Protein AF-A0A0G1REU1-F1 (afdb_monomer)

Foldseek 3Di:
DPPDPPPVVCVLLVVLLVQLLVQLVVVVVVVDLVVLLVSLQVSLVVQLVSCVVVVHDSLVSSLSSLLSNLVSLVVSHPVSNVSNLVSQCPDPPGPNVSSVCSVVVVPD

Secondary structure (DSSP, 8-state):
-PPP---HHHHHHHHHHHHHHHHHHHHHTTT-HHHHHHHHHHHHHHHHHHHHHTT--HHHHHHHHHHHHHHHHHHH-HHHHHHHHHHHHH-TTS-HHHHHHHHHTT--

Sequence (108 aa):
MRPSPLPVLLKVTVFAAKAVLTILKKEAAAETGTDLGKAAVWVVEEAIESAQTVGVDATDAATAAVSGAIRAAEKIGGQTASIVREALLGAATLPRDVVERVLKGSEE

Organism: NCBI:txid1618357

Mean predicted aligned error: 8.8 Å

Radius of gyration: 14.09 Å; Cα contacts (8 Å, |Δi|>4): 117; chains: 1; bounding box: 37×44×30 Å

Structure (mmCIF, N/CA/C/O backbone):
data_AF-A0A0G1REU1-F1
#
_entry.id   AF-A0A0G1REU1-F1
#
loop_
_atom_site.group_PDB
_atom_site.id
_atom_site.type_symbol
_atom_site.label_atom_id
_atom_site.label_alt_id
_atom_site.label_comp_id
_atom_site.label_asym_id
_atom_site.label_entity_id
_atom_site.label_seq_id
_atom_site.pdbx_PDB_ins_code
_atom_site.Cartn_x
_atom_site.Cartn_y
_atom_site.Cartn_z
_atom_site.occupancy
_atom_site.B_iso_or_equiv
_atom_site.auth_seq_id
_atom_site.auth_comp_id
_atom_site.auth_asym_id
_atom_site.auth_atom_id
_atom_site.pdbx_PDB_model_num
ATOM 1 N N . MET A 1 1 ? 22.159 -32.392 0.437 1.00 47.09 1 MET A N 1
ATOM 2 C CA . MET A 1 1 ? 21.216 -31.255 0.354 1.00 47.09 1 MET A CA 1
ATOM 3 C C . MET A 1 1 ? 22.006 -29.961 0.194 1.00 47.09 1 MET A C 1
ATOM 5 O O . MET A 1 1 ? 22.610 -29.517 1.159 1.00 47.09 1 MET A O 1
ATOM 9 N N . ARG A 1 2 ? 22.056 -29.371 -1.008 1.00 50.12 2 ARG A N 1
ATOM 10 C CA . ARG A 1 2 ? 22.418 -27.950 -1.143 1.00 50.12 2 ARG A CA 1
ATOM 11 C C . ARG A 1 2 ? 21.162 -27.153 -0.774 1.00 50.12 2 ARG A C 1
ATOM 13 O O . ARG A 1 2 ? 20.105 -27.528 -1.28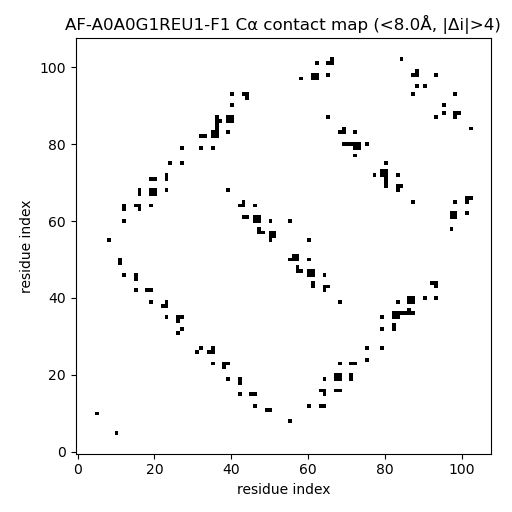2 1.00 50.12 2 ARG A O 1
ATOM 20 N N . PRO A 1 3 ? 21.224 -26.146 0.112 1.00 51.44 3 PRO A N 1
ATOM 21 C CA . PRO A 1 3 ? 20.064 -25.308 0.378 1.00 51.44 3 PRO A CA 1
ATOM 22 C C . PRO A 1 3 ? 19.620 -24.701 -0.953 1.00 51.44 3 PRO A C 1
ATOM 24 O O . PRO A 1 3 ? 20.402 -24.039 -1.634 1.00 51.44 3 PRO A O 1
ATOM 27 N N . SER A 1 4 ? 18.394 -25.013 -1.365 1.00 47.75 4 SER A N 1
ATOM 28 C CA . SER A 1 4 ? 17.766 -24.425 -2.542 1.00 47.75 4 SER A CA 1
ATOM 29 C C . SER A 1 4 ? 17.803 -22.903 -2.388 1.00 47.75 4 SER A C 1
ATOM 31 O O . SER A 1 4 ? 17.368 -22.406 -1.342 1.00 47.75 4 SER A O 1
ATOM 33 N N . PRO A 1 5 ? 18.341 -22.151 -3.366 1.00 52.69 5 PRO A N 1
ATOM 34 C CA . PRO A 1 5 ? 18.299 -20.704 -3.311 1.00 52.69 5 PRO A CA 1
ATOM 35 C C . PRO A 1 5 ? 16.824 -20.320 -3.352 1.00 52.69 5 PRO A C 1
ATOM 37 O O . PRO A 1 5 ? 16.161 -20.488 -4.372 1.00 52.69 5 PRO A O 1
ATOM 40 N N . LEU A 1 6 ? 16.285 -19.867 -2.218 1.00 52.75 6 LEU A N 1
ATOM 41 C CA . LEU A 1 6 ? 15.009 -19.161 -2.221 1.00 52.75 6 LEU A CA 1
ATOM 42 C C . LEU A 1 6 ? 15.102 -18.103 -3.328 1.00 52.75 6 LEU A C 1
ATOM 44 O O . LEU A 1 6 ? 16.110 -17.384 -3.356 1.00 52.75 6 LEU A O 1
ATOM 48 N N . PRO A 1 7 ? 14.126 -18.038 -4.251 1.00 59.50 7 PRO A N 1
ATOM 49 C CA . PRO A 1 7 ? 14.206 -17.137 -5.386 1.00 59.50 7 PRO A CA 1
ATOM 50 C C . PRO A 1 7 ? 14.421 -15.726 -4.845 1.00 59.50 7 PRO A C 1
ATOM 52 O O . PRO A 1 7 ? 13.746 -15.309 -3.905 1.00 59.50 7 PRO A O 1
ATOM 55 N N . VAL A 1 8 ? 15.405 -15.014 -5.391 1.00 55.12 8 VAL A N 1
ATOM 56 C CA . VAL A 1 8 ? 15.781 -13.655 -4.964 1.00 55.12 8 VAL A CA 1
ATOM 57 C C . VAL A 1 8 ? 14.550 -12.736 -4.913 1.00 55.12 8 VAL A C 1
ATOM 59 O O . VAL A 1 8 ? 14.425 -11.942 -3.982 1.00 55.12 8 VAL A O 1
ATOM 62 N N . LEU A 1 9 ? 13.576 -12.966 -5.806 1.00 49.66 9 LEU A N 1
ATOM 63 C CA . LEU A 1 9 ? 12.237 -12.366 -5.795 1.00 49.66 9 LEU A CA 1
ATOM 64 C C . LEU A 1 9 ? 11.543 -12.418 -4.427 1.00 49.66 9 LEU A C 1
ATOM 66 O O . LEU A 1 9 ? 10.991 -11.411 -3.991 1.00 49.66 9 LEU A O 1
ATOM 70 N N . LEU A 1 10 ? 11.585 -13.565 -3.739 1.00 48.34 10 LEU A N 1
ATOM 71 C CA . LEU A 1 10 ? 10.904 -13.770 -2.461 1.00 48.34 10 LEU A CA 1
ATOM 72 C C . LEU A 1 10 ? 11.593 -13.005 -1.328 1.00 48.34 10 LEU A C 1
ATOM 74 O O . LEU A 1 10 ? 10.926 -12.555 -0.409 1.00 48.34 10 LEU A O 1
ATOM 78 N N . LYS A 1 11 ? 12.916 -12.812 -1.378 1.00 54.38 11 LYS A N 1
ATOM 79 C CA . LYS A 1 11 ? 13.618 -12.006 -0.365 1.00 54.38 11 LYS A CA 1
ATOM 80 C C . LYS A 1 11 ? 13.322 -10.519 -0.526 1.00 54.38 11 LYS A C 1
ATOM 82 O O . LYS A 1 11 ? 13.118 -9.855 0.481 1.00 54.38 11 LYS A O 1
ATOM 87 N N . VAL A 1 12 ? 13.261 -10.018 -1.759 1.00 54.12 12 VAL A N 1
ATOM 88 C CA . VAL A 1 12 ? 13.026 -8.592 -2.047 1.00 54.12 12 VAL A CA 1
ATOM 89 C C . VAL A 1 12 ? 11.596 -8.185 -1.687 1.00 54.12 12 VAL A C 1
ATOM 91 O O . VAL A 1 12 ? 11.399 -7.259 -0.904 1.00 54.12 12 VAL A O 1
ATOM 94 N N . THR A 1 13 ? 10.596 -8.938 -2.151 1.00 54.66 13 THR A N 1
ATOM 95 C CA . THR A 1 13 ? 9.183 -8.651 -1.834 1.00 54.66 13 THR A CA 1
ATOM 96 C C . THR A 1 13 ? 8.857 -8.852 -0.354 1.00 54.66 13 THR A C 1
ATOM 98 O O . THR A 1 13 ? 8.159 -8.026 0.233 1.00 54.66 13 THR A O 1
ATOM 101 N N . VAL A 1 14 ? 9.397 -9.891 0.297 1.00 54.38 14 VAL A N 1
ATOM 102 C CA . VAL A 1 14 ? 9.182 -10.111 1.740 1.00 54.38 14 VAL A CA 1
ATOM 103 C C . VAL A 1 14 ? 9.911 -9.065 2.586 1.00 54.38 14 VAL A C 1
ATOM 105 O O . VAL A 1 14 ? 9.392 -8.680 3.632 1.00 54.38 14 VAL A O 1
ATOM 108 N N . PHE A 1 15 ? 11.081 -8.575 2.163 1.00 62.66 15 PHE A N 1
ATOM 109 C CA . PHE A 1 15 ? 11.796 -7.516 2.879 1.00 62.66 15 PHE A CA 1
ATOM 110 C C . PHE A 1 15 ? 11.056 -6.178 2.789 1.00 62.66 15 PHE A C 1
ATOM 112 O O . PHE A 1 15 ? 10.811 -5.570 3.830 1.00 62.66 15 PHE A O 1
ATOM 119 N N . ALA A 1 16 ? 10.605 -5.784 1.593 1.00 58.47 16 ALA A N 1
ATOM 120 C CA . ALA A 1 16 ? 9.796 -4.581 1.400 1.00 58.47 16 AL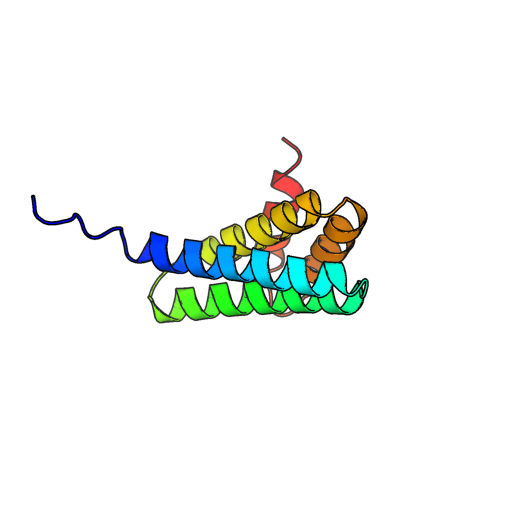A A CA 1
ATOM 121 C C . ALA A 1 16 ? 8.486 -4.656 2.202 1.00 58.47 16 ALA A C 1
ATOM 123 O O . ALA A 1 16 ? 8.233 -3.806 3.052 1.00 58.47 16 ALA A O 1
ATOM 124 N N . ALA A 1 17 ? 7.710 -5.736 2.061 1.00 53.78 17 ALA A N 1
ATOM 125 C CA . ALA A 1 17 ? 6.461 -5.919 2.807 1.00 53.78 17 ALA A CA 1
ATOM 126 C C . ALA A 1 17 ? 6.661 -5.961 4.339 1.00 53.78 17 ALA A C 1
ATOM 128 O O . ALA A 1 17 ? 5.811 -5.501 5.105 1.00 53.78 17 ALA A O 1
ATOM 129 N N . LYS A 1 18 ? 7.789 -6.493 4.825 1.00 61.25 18 LYS A N 1
ATOM 130 C CA . LYS A 1 18 ? 8.115 -6.502 6.260 1.00 61.25 18 LYS A CA 1
ATOM 131 C C . LYS A 1 18 ? 8.565 -5.126 6.763 1.00 61.25 18 LYS A C 1
ATOM 133 O O . LYS A 1 18 ? 8.261 -4.779 7.909 1.00 61.25 18 LYS A O 1
ATOM 138 N N . ALA A 1 19 ? 9.235 -4.339 5.922 1.00 61.84 19 ALA A N 1
ATOM 139 C CA . ALA A 1 19 ? 9.543 -2.941 6.202 1.00 61.84 19 ALA A CA 1
ATOM 140 C C . ALA A 1 19 ? 8.252 -2.111 6.319 1.00 61.84 19 ALA A C 1
ATOM 142 O O . ALA A 1 19 ? 8.089 -1.430 7.334 1.00 61.84 19 ALA A O 1
ATOM 143 N N . VAL A 1 20 ? 7.287 -2.290 5.396 1.00 60.03 20 VAL A N 1
ATOM 144 C CA . VAL A 1 20 ? 5.934 -1.683 5.462 1.00 60.03 20 VAL A CA 1
ATOM 145 C C . VAL A 1 20 ? 5.315 -1.897 6.845 1.00 60.03 20 VAL A C 1
ATOM 147 O O . VAL A 1 20 ? 4.929 -0.951 7.527 1.00 60.03 20 VAL A O 1
ATOM 150 N N . LEU A 1 21 ? 5.262 -3.154 7.301 1.00 59.91 21 LEU A N 1
ATOM 151 C CA . LEU A 1 21 ? 4.624 -3.512 8.569 1.00 59.91 21 LEU A CA 1
ATOM 152 C C . LEU A 1 21 ? 5.317 -2.873 9.783 1.00 59.91 21 LEU A C 1
ATOM 154 O O . LEU A 1 21 ? 4.666 -2.596 10.788 1.00 59.91 21 LEU A O 1
ATOM 158 N N . THR A 1 22 ? 6.633 -2.677 9.722 1.00 64.69 22 THR A N 1
ATOM 159 C CA . THR A 1 22 ? 7.411 -2.139 10.847 1.00 64.69 22 THR A CA 1
ATOM 160 C C . THR A 1 22 ? 7.246 -0.626 10.957 1.00 64.69 22 THR A C 1
ATOM 162 O O . THR A 1 22 ? 7.067 -0.111 12.061 1.00 64.69 22 THR A O 1
ATOM 165 N N . ILE A 1 23 ? 7.248 0.070 9.819 1.00 64.25 23 ILE A N 1
ATOM 166 C CA . ILE A 1 23 ? 7.078 1.524 9.756 1.00 64.25 23 ILE A CA 1
ATOM 167 C C . ILE A 1 23 ? 5.646 1.897 10.150 1.00 64.25 23 ILE A C 1
ATOM 169 O O . ILE A 1 23 ? 5.463 2.705 11.059 1.00 64.25 23 ILE A O 1
ATOM 173 N N . LEU A 1 24 ? 4.638 1.217 9.587 1.00 62.94 24 LEU A N 1
ATOM 174 C CA . LEU A 1 24 ? 3.236 1.472 9.932 1.00 62.94 24 LEU A CA 1
ATOM 175 C C . LEU A 1 24 ? 2.948 1.237 11.417 1.00 62.94 24 LEU A C 1
ATOM 177 O O . LEU A 1 24 ? 2.220 2.011 12.021 1.00 62.94 24 LEU A O 1
ATOM 181 N N . LYS A 1 25 ? 3.541 0.213 12.044 1.00 60.03 25 LYS A N 1
ATOM 182 C CA . LYS A 1 25 ? 3.383 -0.010 13.492 1.00 60.03 25 LYS A CA 1
ATOM 183 C C . LYS A 1 25 ? 3.977 1.115 14.333 1.00 60.03 25 LYS A C 1
ATOM 185 O O . LYS A 1 25 ? 3.421 1.442 15.377 1.00 60.03 25 LYS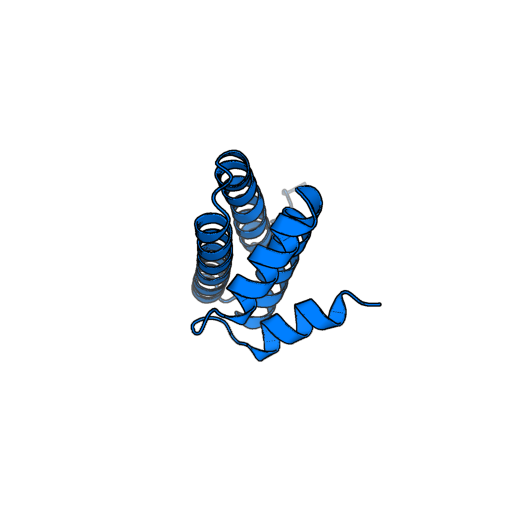 A O 1
ATOM 190 N N . LYS A 1 26 ? 5.113 1.669 13.907 1.00 60.50 26 LYS A N 1
ATOM 191 C CA . LYS A 1 26 ? 5.803 2.730 14.642 1.00 60.50 26 LYS A CA 1
ATOM 192 C C . LYS A 1 26 ? 5.044 4.052 14.544 1.00 60.50 26 LYS A C 1
ATOM 194 O O . LYS A 1 26 ? 4.896 4.725 15.555 1.00 60.50 26 LYS A O 1
ATOM 199 N N . GLU A 1 27 ? 4.542 4.390 13.360 1.00 64.44 27 GLU A N 1
ATOM 200 C CA . GLU A 1 27 ? 3.798 5.638 13.153 1.00 64.44 27 GLU A CA 1
ATOM 201 C C . GLU A 1 27 ? 2.340 5.549 13.601 1.00 64.44 27 GLU A C 1
ATOM 203 O O . GLU A 1 27 ? 1.808 6.516 14.133 1.00 64.44 27 GLU A O 1
ATOM 208 N N . ALA A 1 28 ? 1.709 4.373 13.526 1.00 58.88 28 ALA A N 1
ATOM 209 C CA . ALA A 1 28 ? 0.399 4.174 14.141 1.00 58.88 28 ALA A CA 1
ATOM 210 C C . ALA A 1 28 ? 0.437 4.332 15.661 1.00 58.88 28 ALA A C 1
ATOM 212 O O . ALA A 1 28 ? -0.516 4.842 16.240 1.00 58.88 28 ALA A O 1
ATOM 213 N N . ALA A 1 29 ? 1.543 3.951 16.306 1.00 58.41 29 ALA A N 1
ATOM 214 C CA . ALA A 1 29 ? 1.744 4.208 17.728 1.00 58.41 29 ALA A CA 1
ATOM 215 C C . ALA A 1 29 ? 1.945 5.703 18.053 1.00 58.41 29 ALA A C 1
ATOM 217 O O . ALA A 1 29 ? 1.807 6.081 19.212 1.00 58.41 29 ALA A O 1
ATOM 218 N N . ALA A 1 30 ? 2.271 6.539 17.059 1.00 57.00 30 ALA A N 1
ATOM 219 C CA . ALA A 1 30 ? 2.427 7.987 17.210 1.00 57.00 30 ALA A CA 1
ATOM 220 C C . ALA A 1 30 ? 1.133 8.779 16.916 1.00 57.00 30 ALA A C 1
ATOM 222 O O . ALA A 1 30 ? 1.136 9.999 17.044 1.00 57.00 30 ALA A O 1
ATOM 223 N N . GLU A 1 31 ? 0.038 8.103 16.535 1.00 58.16 31 GLU A N 1
ATOM 224 C CA . GLU A 1 31 ? -1.298 8.674 16.269 1.00 58.16 31 GLU A CA 1
ATOM 225 C C . GLU A 1 31 ? -1.353 9.812 15.222 1.00 58.16 31 GLU A C 1
ATOM 227 O O . GLU A 1 31 ? -2.364 10.506 15.097 1.00 58.16 31 GLU A O 1
ATOM 232 N N . THR A 1 32 ? -0.318 9.992 14.397 1.00 63.56 32 THR A N 1
ATOM 233 C CA . THR A 1 32 ? -0.312 10.999 13.327 1.00 63.56 32 THR A CA 1
ATOM 234 C C . THR A 1 32 ? -0.754 10.394 11.990 1.00 63.56 32 THR A C 1
ATOM 236 O O . THR A 1 32 ? 0.026 9.830 11.226 1.00 63.56 32 THR A O 1
ATOM 239 N N . GLY A 1 33 ? -2.044 10.533 11.661 1.00 60.22 33 GLY A N 1
ATOM 240 C CA . GLY A 1 33 ? -2.619 10.024 10.404 1.00 60.22 33 GLY A CA 1
ATOM 241 C C . GLY A 1 33 ? -1.930 10.541 9.129 1.00 60.22 33 GLY A C 1
ATOM 242 O O . GLY A 1 33 ? -1.742 9.796 8.171 1.00 60.22 33 GLY A O 1
ATOM 243 N N . THR A 1 34 ? -1.485 11.798 9.117 1.00 62.91 34 THR A N 1
ATOM 244 C CA . THR A 1 34 ? -0.777 12.381 7.963 1.00 62.91 34 THR A CA 1
ATOM 245 C C . THR A 1 34 ? 0.585 11.730 7.712 1.00 62.91 34 THR A C 1
ATOM 247 O O . THR A 1 34 ? 0.994 11.609 6.556 1.00 62.91 34 THR A O 1
ATOM 250 N N . ASP A 1 35 ? 1.281 11.304 8.766 1.00 76.19 35 ASP A N 1
ATOM 251 C CA . ASP A 1 35 ? 2.598 10.675 8.634 1.00 76.19 35 ASP A CA 1
ATOM 252 C C . ASP A 1 35 ? 2.438 9.233 8.148 1.00 76.19 35 ASP A C 1
ATOM 254 O O . ASP A 1 35 ? 3.048 8.857 7.149 1.00 76.19 35 ASP A O 1
ATOM 258 N N . LEU A 1 36 ? 1.462 8.504 8.707 1.00 76.62 36 LEU A N 1
ATOM 259 C CA . LEU A 1 36 ? 1.086 7.153 8.275 1.00 76.62 36 LEU A CA 1
ATOM 260 C C . LEU A 1 36 ? 0.836 7.043 6.766 1.00 76.62 36 LEU A C 1
ATOM 262 O O . LEU A 1 36 ? 1.297 6.098 6.122 1.00 76.62 36 LEU A O 1
ATOM 266 N N . GLY A 1 37 ? 0.099 8.002 6.200 1.00 82.25 37 GLY A N 1
ATOM 267 C CA . GLY A 1 37 ? -0.170 8.050 4.766 1.00 82.25 37 GLY A CA 1
ATOM 268 C C . GLY A 1 37 ? 1.102 8.241 3.936 1.00 82.25 37 GLY A C 1
ATOM 269 O O . GLY A 1 37 ? 1.334 7.501 2.980 1.00 82.25 37 GLY A O 1
ATOM 270 N N . LYS A 1 38 ? 1.962 9.190 4.324 1.00 83.31 38 LYS A N 1
ATOM 271 C CA . LYS A 1 38 ? 3.241 9.452 3.641 1.00 83.31 38 LYS A CA 1
ATOM 272 C C . LYS A 1 38 ? 4.196 8.269 3.749 1.00 83.31 38 LYS A C 1
ATOM 274 O O . LYS A 1 38 ? 4.819 7.904 2.757 1.00 83.31 38 LYS A O 1
ATOM 279 N N . ALA A 1 39 ? 4.277 7.650 4.922 1.00 80.69 39 ALA A N 1
ATOM 280 C CA . ALA A 1 39 ? 5.078 6.460 5.146 1.00 80.69 39 ALA A CA 1
ATOM 281 C C . ALA A 1 39 ? 4.612 5.300 4.259 1.00 80.69 39 ALA A C 1
ATOM 283 O O . ALA A 1 39 ? 5.440 4.615 3.666 1.00 80.69 39 ALA A O 1
ATOM 284 N N . ALA A 1 40 ? 3.300 5.099 4.112 1.00 83.25 40 ALA A N 1
ATOM 285 C CA . ALA A 1 40 ? 2.775 4.080 3.209 1.00 83.25 40 ALA A CA 1
ATOM 286 C C . ALA A 1 40 ? 3.185 4.335 1.751 1.00 83.25 40 ALA A C 1
ATOM 288 O O . ALA A 1 40 ? 3.646 3.408 1.087 1.00 83.25 40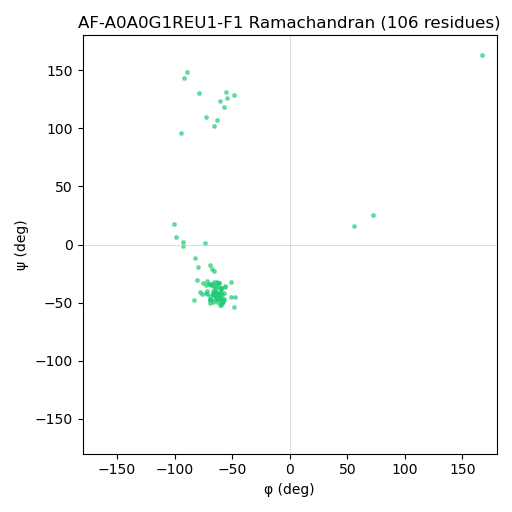 ALA A O 1
ATOM 289 N N . VAL A 1 41 ? 3.057 5.577 1.271 1.00 88.12 41 VAL A N 1
ATOM 290 C CA . VAL A 1 41 ? 3.462 5.963 -0.092 1.00 88.12 41 VAL A CA 1
ATOM 291 C C . VAL A 1 41 ? 4.953 5.724 -0.305 1.00 88.12 41 VAL A C 1
ATOM 293 O O . VAL A 1 41 ? 5.318 5.005 -1.232 1.00 88.12 41 VAL A O 1
AT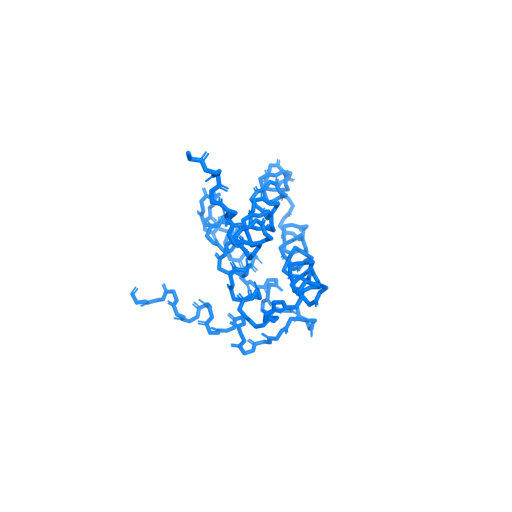OM 296 N N . TRP A 1 42 ? 5.790 6.239 0.597 1.00 84.88 42 TRP A N 1
ATOM 297 C CA . TRP A 1 42 ? 7.244 6.108 0.511 1.00 84.88 42 TRP A CA 1
ATOM 298 C C . TRP A 1 42 ? 7.685 4.644 0.441 1.00 84.88 42 TRP A C 1
ATOM 300 O O . TRP A 1 42 ? 8.526 4.272 -0.368 1.00 84.88 42 TRP A O 1
ATOM 310 N N . VAL A 1 43 ? 7.069 3.765 1.234 1.00 79.38 43 VAL A N 1
ATOM 311 C CA . VAL A 1 43 ? 7.433 2.345 1.192 1.00 79.38 43 VAL A CA 1
ATOM 312 C C . VAL A 1 43 ? 7.023 1.675 -0.124 1.00 79.38 43 VAL A C 1
ATOM 314 O O . VAL A 1 43 ? 7.729 0.784 -0.598 1.00 79.38 43 VAL A O 1
ATOM 317 N N . VAL A 1 44 ? 5.895 2.066 -0.723 1.00 85.44 44 VAL A N 1
ATOM 318 C CA . VAL A 1 44 ? 5.503 1.544 -2.041 1.00 85.44 44 VAL A CA 1
ATOM 319 C C . VAL A 1 44 ? 6.485 2.010 -3.116 1.00 85.44 44 VAL A C 1
ATOM 321 O O . VAL A 1 44 ? 6.889 1.196 -3.944 1.00 85.44 44 VAL A O 1
ATOM 324 N N . GLU A 1 45 ? 6.912 3.272 -3.079 1.00 86.62 45 GLU A N 1
ATOM 325 C CA . GLU A 1 45 ? 7.938 3.811 -3.983 1.00 86.62 45 GLU A CA 1
ATOM 326 C C . GLU A 1 45 ? 9.254 3.034 -3.861 1.00 86.62 45 GLU A C 1
ATOM 328 O O . GLU A 1 45 ? 9.756 2.512 -4.856 1.00 86.62 45 GLU A O 1
ATOM 333 N N . GLU A 1 46 ? 9.753 2.849 -2.639 1.00 82.94 46 GLU A N 1
ATOM 334 C CA . GLU A 1 46 ? 10.981 2.091 -2.366 1.00 82.94 46 GLU A CA 1
ATOM 335 C C . GLU A 1 46 ? 10.888 0.634 -2.836 1.00 82.94 46 GLU A C 1
ATOM 337 O O . GLU A 1 46 ? 11.859 0.059 -3.337 1.00 82.94 46 GLU A O 1
ATOM 342 N N . ALA A 1 47 ? 9.715 0.009 -2.693 1.00 80.31 47 ALA A N 1
ATOM 343 C CA . ALA A 1 47 ? 9.486 -1.348 -3.177 1.00 80.31 47 ALA A CA 1
ATOM 344 C C . ALA A 1 47 ? 9.570 -1.425 -4.709 1.00 80.31 47 ALA A C 1
ATOM 346 O O . ALA A 1 47 ? 10.144 -2.380 -5.240 1.00 80.31 47 ALA A O 1
ATOM 347 N N . ILE A 1 48 ? 9.025 -0.426 -5.408 1.00 83.88 48 ILE A N 1
ATOM 348 C CA . ILE A 1 48 ? 9.083 -0.311 -6.868 1.00 83.88 48 ILE A CA 1
ATOM 349 C C . ILE A 1 48 ? 10.524 -0.074 -7.326 1.00 83.88 48 ILE A C 1
ATOM 351 O O . ILE A 1 48 ? 11.012 -0.800 -8.193 1.00 83.88 48 ILE A O 1
ATOM 355 N N . GLU A 1 49 ? 11.229 0.881 -6.724 1.00 83.31 49 GLU A N 1
ATOM 356 C CA . GLU A 1 49 ? 12.617 1.207 -7.074 1.00 83.31 49 GLU A CA 1
ATOM 357 C C . GLU A 1 49 ? 13.560 0.022 -6.814 1.00 83.31 49 GLU A C 1
ATOM 359 O O . GLU A 1 49 ? 14.388 -0.349 -7.657 1.00 83.31 49 GLU A O 1
ATOM 364 N N . SER A 1 50 ? 13.386 -0.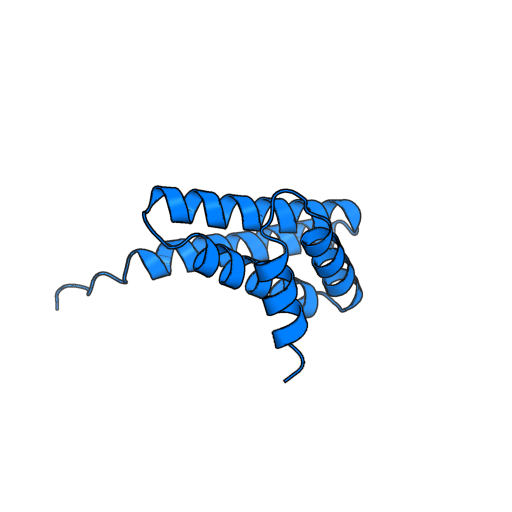653 -5.674 1.00 77.31 50 SER A N 1
ATOM 365 C CA . SER A 1 50 ? 14.126 -1.875 -5.357 1.00 77.31 50 SER A CA 1
ATOM 366 C C . SER A 1 50 ? 13.856 -2.971 -6.384 1.00 77.31 50 SER A C 1
ATOM 368 O O . SER A 1 50 ? 14.797 -3.629 -6.829 1.00 77.31 50 SER A O 1
ATOM 370 N N . ALA A 1 51 ? 12.594 -3.163 -6.786 1.00 77.88 51 ALA A N 1
ATOM 371 C CA . ALA A 1 51 ? 12.219 -4.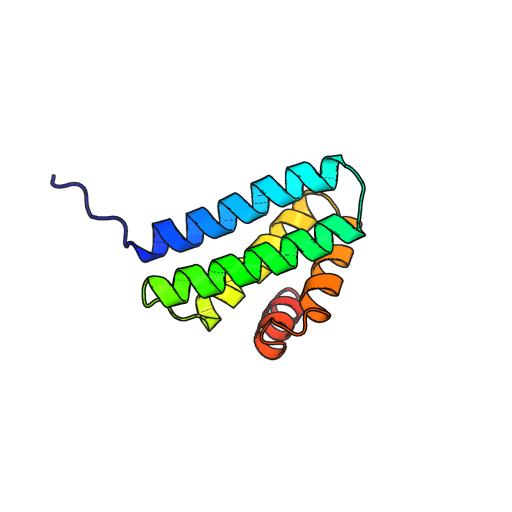140 -7.805 1.00 77.88 51 ALA A CA 1
ATOM 372 C C . ALA A 1 51 ? 12.877 -3.833 -9.155 1.00 77.88 51 ALA A C 1
ATOM 374 O O . ALA A 1 51 ? 13.485 -4.727 -9.745 1.00 77.88 51 ALA A O 1
ATOM 375 N N . GLN A 1 52 ? 12.854 -2.573 -9.590 1.00 79.75 52 GLN A N 1
ATOM 376 C CA . GLN A 1 52 ? 13.529 -2.131 -10.813 1.00 79.75 52 GLN A CA 1
ATOM 377 C C . GLN A 1 52 ? 15.035 -2.411 -10.763 1.00 79.75 52 GLN A C 1
ATOM 379 O O . GLN A 1 52 ? 15.597 -2.938 -11.724 1.00 79.75 52 GLN A O 1
ATOM 384 N N . THR A 1 53 ? 15.676 -2.142 -9.624 1.00 76.19 53 THR A N 1
ATOM 385 C CA . THR A 1 53 ? 17.117 -2.372 -9.425 1.00 76.19 53 THR A CA 1
ATOM 386 C C . THR A 1 53 ? 17.500 -3.847 -9.563 1.00 76.19 53 THR A C 1
ATOM 388 O O . THR A 1 53 ? 18.588 -4.168 -10.043 1.00 76.19 53 THR A O 1
ATOM 391 N N . VAL A 1 54 ? 16.614 -4.765 -9.168 1.00 74.12 54 VAL A N 1
ATOM 392 C CA . VAL A 1 54 ? 16.860 -6.215 -9.247 1.00 74.12 54 VAL A CA 1
ATOM 393 C C . VAL A 1 54 ? 16.230 -6.886 -10.476 1.00 74.12 54 VAL A C 1
ATOM 395 O O . VAL A 1 54 ? 16.271 -8.113 -10.580 1.00 74.12 54 VAL A O 1
ATOM 398 N N . GLY A 1 55 ? 15.657 -6.109 -11.402 1.00 76.06 55 GLY A N 1
ATOM 399 C CA . GLY A 1 55 ? 15.032 -6.610 -12.632 1.00 76.06 55 GLY A CA 1
ATOM 400 C C . GLY A 1 55 ? 13.695 -7.330 -12.423 1.00 76.06 55 GLY A C 1
ATOM 401 O O . GLY A 1 55 ? 13.332 -8.193 -13.221 1.00 76.06 55 GLY A O 1
ATOM 402 N N . VAL A 1 56 ? 12.983 -7.017 -11.341 1.00 77.75 56 VAL A N 1
ATOM 403 C CA . VAL A 1 56 ? 11.614 -7.478 -11.073 1.00 77.75 56 VAL A CA 1
ATOM 404 C C . VAL A 1 56 ? 10.621 -6.483 -11.669 1.00 77.75 56 VAL A C 1
ATOM 406 O O . VAL A 1 56 ? 10.890 -5.284 -11.732 1.00 77.75 56 VAL A O 1
ATOM 409 N N . ASP A 1 57 ? 9.465 -6.986 -12.101 1.00 83.50 57 ASP A N 1
ATOM 410 C CA . ASP A 1 57 ? 8.397 -6.151 -12.633 1.00 83.50 57 ASP A CA 1
ATOM 411 C C . ASP A 1 57 ? 7.902 -5.136 -11.583 1.00 83.50 57 ASP A C 1
ATOM 413 O O . ASP A 1 57 ? 7.512 -5.480 -10.462 1.00 83.50 57 ASP A O 1
ATOM 417 N N . ALA A 1 58 ? 7.953 -3.858 -11.959 1.00 81.38 58 ALA A N 1
ATOM 418 C CA . ALA A 1 58 ? 7.580 -2.739 -11.103 1.00 81.38 58 ALA A CA 1
ATOM 419 C C . ALA A 1 58 ? 6.081 -2.741 -10.759 1.00 81.38 58 ALA A C 1
ATOM 421 O O . ALA A 1 58 ? 5.700 -2.322 -9.665 1.00 81.38 58 ALA A O 1
ATOM 422 N N . THR A 1 59 ? 5.228 -3.222 -11.665 1.00 84.44 59 THR A N 1
ATOM 423 C CA . THR A 1 59 ? 3.778 -3.298 -11.470 1.00 84.44 59 THR A CA 1
ATOM 424 C C . THR A 1 59 ? 3.414 -4.395 -10.475 1.00 84.44 59 THR A C 1
ATOM 426 O O . THR A 1 59 ? 2.593 -4.157 -9.581 1.00 84.44 59 THR A O 1
ATOM 429 N N . ASP A 1 60 ? 4.055 -5.559 -10.554 1.00 81.31 60 ASP A N 1
ATOM 430 C CA . ASP A 1 60 ? 3.883 -6.634 -9.569 1.00 81.31 60 ASP A CA 1
ATOM 431 C C . ASP A 1 60 ? 4.360 -6.196 -8.176 1.00 81.31 60 ASP A C 1
ATOM 433 O O . ASP A 1 60 ? 3.673 -6.423 -7.172 1.00 81.31 60 ASP A O 1
ATOM 437 N N . ALA A 1 61 ? 5.503 -5.506 -8.106 1.00 81.12 61 ALA A N 1
ATOM 438 C CA . ALA A 1 61 ? 6.030 -4.960 -6.859 1.00 81.12 61 ALA A CA 1
ATOM 439 C C . ALA A 1 61 ? 5.095 -3.907 -6.246 1.00 81.12 61 ALA A C 1
ATOM 441 O O . ALA A 1 61 ? 4.772 -3.996 -5.058 1.00 81.12 61 ALA A O 1
ATOM 442 N N . ALA A 1 62 ? 4.600 -2.965 -7.056 1.00 84.50 62 ALA A N 1
ATOM 443 C CA . ALA A 1 62 ? 3.618 -1.966 -6.639 1.00 84.50 62 ALA A CA 1
ATOM 444 C C . ALA A 1 62 ? 2.345 -2.630 -6.094 1.00 84.50 62 ALA A C 1
ATOM 446 O O . ALA A 1 62 ? 1.883 -2.296 -5.005 1.00 84.50 62 ALA A O 1
ATOM 447 N N . THR A 1 63 ? 1.813 -3.620 -6.815 1.00 85.44 63 THR A N 1
ATOM 448 C CA . THR A 1 63 ? 0.607 -4.369 -6.429 1.00 85.44 63 THR A CA 1
ATOM 449 C C . THR A 1 63 ? 0.785 -5.037 -5.065 1.00 85.44 63 THR A C 1
ATOM 451 O O . THR A 1 63 ? -0.051 -4.880 -4.168 1.00 85.44 63 THR A O 1
ATOM 454 N N . ALA A 1 64 ? 1.898 -5.752 -4.879 1.00 82.44 64 ALA A N 1
ATOM 455 C CA . ALA A 1 64 ? 2.204 -6.441 -3.631 1.00 82.44 64 ALA A CA 1
ATOM 456 C C . ALA A 1 64 ? 2.422 -5.464 -2.465 1.00 82.44 64 ALA A C 1
ATOM 458 O O . ALA A 1 64 ? 1.928 -5.706 -1.360 1.00 82.44 64 ALA A O 1
ATOM 459 N N . ALA A 1 65 ? 3.126 -4.355 -2.703 1.00 83.25 65 ALA A N 1
ATOM 460 C CA . ALA A 1 65 ? 3.412 -3.348 -1.687 1.00 83.25 65 ALA A CA 1
ATOM 461 C C . ALA A 1 65 ? 2.141 -2.616 -1.233 1.00 83.25 65 ALA A C 1
ATOM 463 O O . ALA A 1 65 ? 1.881 -2.547 -0.031 1.00 83.25 65 ALA A O 1
ATOM 464 N N . VAL A 1 66 ? 1.308 -2.154 -2.173 1.00 87.56 66 VAL A N 1
ATOM 465 C CA . VAL A 1 66 ? 0.016 -1.502 -1.890 1.00 87.56 66 VAL A CA 1
ATOM 466 C C . VAL A 1 66 ? -0.892 -2.441 -1.096 1.00 87.56 66 VAL A C 1
ATOM 468 O O . VAL A 1 66 ? -1.403 -2.064 -0.041 1.00 87.56 66 VAL A O 1
ATOM 471 N N . SER A 1 67 ? -1.042 -3.694 -1.541 1.00 86.00 67 SER A N 1
ATOM 472 C CA . SER A 1 67 ? -1.866 -4.686 -0.837 1.00 86.00 67 SER A CA 1
ATOM 473 C C . SER A 1 67 ? -1.337 -4.973 0.573 1.00 86.00 67 SER A C 1
ATOM 475 O O . SER A 1 67 ? -2.103 -5.025 1.539 1.00 86.00 67 SER A O 1
ATOM 477 N N . GLY A 1 68 ? -0.015 -5.104 0.716 1.00 81.81 68 GLY A N 1
ATOM 478 C CA . GLY A 1 68 ? 0.647 -5.300 2.002 1.00 81.81 68 GLY A CA 1
ATOM 479 C C . GLY A 1 68 ? 0.439 -4.130 2.965 1.00 81.81 68 GLY A C 1
ATOM 480 O O . GLY A 1 68 ? 0.138 -4.362 4.137 1.00 81.81 68 GLY A O 1
ATOM 481 N N . ALA A 1 69 ? 0.543 -2.893 2.475 1.00 82.62 69 ALA A N 1
ATOM 482 C CA . ALA A 1 69 ? 0.333 -1.681 3.262 1.00 82.62 69 ALA A CA 1
ATOM 483 C C . ALA A 1 69 ? -1.104 -1.569 3.768 1.00 82.62 69 ALA A C 1
ATOM 485 O O . ALA A 1 69 ? -1.317 -1.364 4.962 1.00 82.62 69 ALA A O 1
ATOM 486 N N . ILE A 1 70 ? -2.084 -1.796 2.895 1.00 85.88 70 ILE A N 1
ATOM 487 C CA . ILE A 1 70 ? -3.503 -1.754 3.260 1.00 85.88 70 ILE A CA 1
ATOM 488 C C . ILE A 1 70 ? -3.830 -2.837 4.290 1.00 85.88 70 ILE A C 1
ATOM 490 O O . ILE A 1 70 ? -4.384 -2.529 5.340 1.00 85.88 70 ILE A O 1
ATOM 494 N N . ARG A 1 71 ? -3.423 -4.092 4.057 1.00 82.94 71 ARG A N 1
ATOM 495 C CA . ARG A 1 71 ? -3.670 -5.194 5.008 1.00 82.94 71 ARG A CA 1
ATOM 496 C C . ARG A 1 71 ? -2.977 -4.974 6.352 1.00 82.94 71 ARG A C 1
ATOM 498 O O . ARG A 1 71 ? -3.485 -5.385 7.394 1.00 82.94 71 ARG A O 1
ATOM 505 N N . ALA A 1 72 ? -1.790 -4.371 6.347 1.00 78.75 72 ALA A N 1
ATOM 506 C CA . ALA A 1 72 ? -1.096 -3.996 7.573 1.00 78.75 72 ALA A CA 1
ATOM 507 C C . ALA A 1 72 ? -1.860 -2.898 8.327 1.00 78.75 72 ALA A C 1
ATOM 509 O O . ALA A 1 72 ? -2.018 -3.006 9.541 1.00 78.75 72 ALA A O 1
ATOM 510 N N . ALA A 1 73 ? -2.375 -1.900 7.611 1.00 81.00 73 ALA A N 1
ATOM 511 C CA . ALA A 1 73 ? -3.192 -0.830 8.166 1.00 81.00 73 ALA A CA 1
ATOM 512 C C . ALA A 1 73 ? -4.532 -1.347 8.723 1.00 81.00 73 ALA A C 1
ATOM 514 O O . ALA A 1 73 ? -4.920 -0.968 9.823 1.00 81.00 73 ALA A O 1
ATOM 515 N N . GLU A 1 74 ? -5.191 -2.284 8.040 1.00 84.75 74 GLU A N 1
ATOM 516 C CA . GLU A 1 74 ? -6.426 -2.937 8.506 1.00 84.75 74 GLU A CA 1
ATOM 517 C C . GLU A 1 74 ? -6.234 -3.698 9.818 1.00 84.75 74 GLU A C 1
ATOM 519 O O . GLU A 1 74 ? -7.104 -3.662 10.685 1.00 84.75 74 GLU A O 1
ATOM 524 N N . LYS A 1 75 ? -5.075 -4.346 10.004 1.00 81.44 75 LYS A N 1
ATOM 525 C CA . LYS A 1 75 ? -4.728 -5.014 11.271 1.00 81.44 75 LYS A CA 1
ATOM 526 C C . LYS A 1 75 ? -4.545 -4.046 12.438 1.00 81.44 75 LYS A C 1
ATOM 528 O O . LYS A 1 75 ? -4.620 -4.482 13.583 1.00 81.44 75 LYS A O 1
ATOM 533 N N . ILE A 1 76 ? -4.242 -2.781 12.155 1.00 80.56 76 ILE A N 1
ATOM 534 C CA . ILE A 1 76 ? -4.125 -1.722 13.161 1.00 80.56 76 ILE A CA 1
ATOM 535 C C . ILE A 1 76 ? -5.522 -1.169 13.465 1.00 80.56 76 ILE A C 1
ATOM 537 O O . ILE A 1 76 ? -5.902 -1.078 14.629 1.00 80.56 76 ILE A O 1
ATOM 541 N N . GLY A 1 77 ? -6.303 -0.856 12.427 1.00 82.25 77 GLY A N 1
ATOM 542 C CA . GLY A 1 77 ? -7.696 -0.440 12.554 1.00 82.25 77 GLY A CA 1
ATOM 543 C C . GLY A 1 77 ? -8.271 0.167 11.273 1.00 82.25 77 GLY A C 1
ATOM 544 O O . GLY A 1 77 ? -7.545 0.598 10.377 1.00 82.25 77 GLY A O 1
ATOM 545 N N . GLY A 1 78 ? -9.604 0.245 11.199 1.00 83.75 78 GLY A N 1
ATOM 546 C CA . GLY A 1 78 ? -10.314 0.750 10.016 1.00 83.75 78 GLY A CA 1
ATOM 547 C C . GLY A 1 78 ? -9.964 2.198 9.650 1.00 83.75 78 GLY A C 1
ATOM 548 O O . GLY A 1 78 ? -9.802 2.507 8.474 1.00 83.75 78 GLY A O 1
ATOM 549 N N . GLN A 1 79 ? -9.762 3.074 10.641 1.00 84.69 79 GLN A N 1
ATOM 550 C CA . GLN A 1 79 ? -9.346 4.461 10.388 1.00 84.69 79 GLN A CA 1
ATOM 551 C C . GLN A 1 79 ? -7.946 4.533 9.765 1.00 84.69 79 GLN A C 1
ATOM 553 O O . GLN A 1 79 ? -7.744 5.256 8.793 1.00 84.69 79 GLN A O 1
ATOM 558 N N . THR A 1 80 ? -6.993 3.742 10.272 1.00 83.19 80 THR A N 1
ATOM 559 C CA . THR A 1 80 ? -5.642 3.641 9.701 1.00 83.19 80 THR A CA 1
ATOM 560 C C . THR A 1 80 ? -5.695 3.113 8.271 1.00 83.19 80 THR A C 1
ATOM 562 O O . THR A 1 80 ? -5.020 3.651 7.396 1.00 83.19 80 THR A O 1
ATOM 565 N N . ALA A 1 81 ? -6.530 2.105 8.006 1.00 86.25 81 ALA A N 1
ATOM 566 C CA . ALA A 1 81 ? -6.742 1.597 6.656 1.00 86.25 81 ALA A CA 1
ATOM 567 C C . ALA A 1 81 ? -7.284 2.678 5.711 1.00 86.25 81 ALA A C 1
ATOM 569 O O . ALA A 1 81 ? -6.730 2.842 4.629 1.00 86.25 81 ALA A O 1
ATOM 570 N N . SER A 1 82 ? -8.300 3.451 6.112 1.00 88.69 82 SER A N 1
ATOM 571 C CA . SER A 1 82 ? -8.816 4.566 5.301 1.00 88.69 82 SER A CA 1
ATOM 572 C C . SER A 1 82 ? -7.740 5.600 4.978 1.00 88.69 82 SER A C 1
ATOM 574 O O . SER A 1 82 ? -7.564 5.933 3.811 1.00 88.69 82 SER A O 1
ATOM 576 N N . ILE A 1 83 ? -6.971 6.040 5.976 1.00 88.25 83 ILE A N 1
ATOM 577 C CA . ILE A 1 83 ? -5.875 7.007 5.798 1.00 88.25 83 ILE A CA 1
ATOM 578 C C . ILE A 1 83 ? -4.854 6.503 4.772 1.00 88.25 83 ILE A C 1
ATOM 580 O O . ILE A 1 83 ? -4.451 7.234 3.869 1.00 88.25 83 ILE A O 1
ATOM 584 N N . VAL A 1 84 ? -4.448 5.237 4.888 1.00 87.81 84 VAL A N 1
ATOM 585 C CA . VAL A 1 84 ? -3.481 4.619 3.972 1.00 87.81 84 VAL A CA 1
ATOM 586 C C . VAL A 1 84 ? -4.061 4.490 2.564 1.00 87.81 84 VAL A C 1
ATOM 588 O O . VAL A 1 84 ? -3.380 4.812 1.594 1.00 87.81 84 VAL A O 1
ATOM 591 N N . ARG A 1 85 ? -5.323 4.067 2.431 1.00 90.81 85 ARG A N 1
ATOM 592 C CA . ARG A 1 85 ? -6.010 3.966 1.133 1.00 90.81 85 ARG A CA 1
ATOM 593 C C . ARG A 1 85 ? -6.097 5.330 0.442 1.00 90.81 85 ARG A C 1
ATOM 595 O O . ARG A 1 85 ? -5.781 5.423 -0.742 1.00 90.81 85 ARG A O 1
ATOM 602 N N . GLU A 1 86 ? -6.472 6.378 1.172 1.00 90.62 86 GLU A N 1
ATOM 603 C CA . GLU A 1 86 ? -6.545 7.746 0.646 1.00 90.62 86 GLU A CA 1
ATOM 604 C C . GLU A 1 86 ? -5.171 8.285 0.244 1.00 90.62 86 GLU A C 1
ATOM 606 O O . GLU A 1 86 ? -5.026 8.839 -0.846 1.00 90.62 86 GLU A O 1
ATOM 611 N N . ALA A 1 87 ? -4.145 8.076 1.071 1.00 90.25 87 ALA A N 1
ATOM 612 C CA . ALA A 1 87 ? -2.791 8.526 0.767 1.00 90.25 87 ALA A CA 1
ATOM 613 C C . ALA A 1 87 ? -2.224 7.848 -0.486 1.00 90.25 87 ALA A C 1
ATOM 615 O O . ALA A 1 87 ? -1.679 8.523 -1.358 1.00 90.25 87 ALA A O 1
ATOM 616 N N . LEU A 1 88 ? -2.405 6.531 -0.614 1.00 89.88 88 LEU A N 1
ATOM 617 C CA . LEU A 1 88 ? -1.963 5.778 -1.788 1.00 89.88 88 LEU A CA 1
ATOM 618 C C . LEU A 1 88 ? -2.714 6.204 -3.059 1.00 89.88 88 LEU A C 1
ATOM 620 O O . LEU A 1 88 ? -2.102 6.286 -4.119 1.00 89.88 88 LEU A O 1
ATOM 624 N N . LEU A 1 89 ? -4.014 6.516 -2.968 1.00 90.56 89 LEU A N 1
ATOM 625 C CA . LEU A 1 89 ? -4.798 7.053 -4.093 1.00 90.56 89 LEU A CA 1
ATOM 626 C C . LEU A 1 89 ? -4.390 8.477 -4.490 1.00 90.56 89 LEU A C 1
ATOM 628 O O . LEU A 1 89 ? -4.491 8.835 -5.665 1.00 90.56 89 LEU A O 1
ATOM 632 N N . GLY A 1 90 ? -3.988 9.293 -3.515 1.00 89.62 90 GLY A N 1
ATOM 633 C CA . GLY A 1 90 ? -3.562 10.678 -3.716 1.00 89.62 90 GLY A CA 1
ATOM 634 C C . GLY A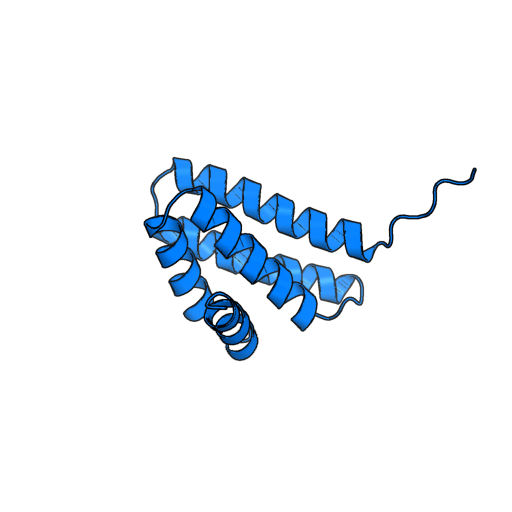 1 90 ? -2.106 10.827 -4.162 1.00 89.62 90 GLY A C 1
ATOM 635 O O . GLY A 1 90 ? -1.703 11.918 -4.567 1.00 89.62 90 GLY A O 1
ATOM 636 N N . ALA A 1 91 ? -1.310 9.759 -4.098 1.00 89.31 91 ALA A N 1
ATOM 637 C CA . ALA A 1 91 ? 0.096 9.784 -4.471 1.00 89.31 91 ALA A CA 1
ATOM 638 C C . ALA A 1 91 ? 0.271 9.878 -5.993 1.00 89.31 91 ALA A C 1
ATOM 640 O O . ALA A 1 91 ? 0.027 8.924 -6.727 1.00 89.31 91 ALA A O 1
ATOM 641 N N . ALA A 1 92 ? 0.744 11.033 -6.468 1.00 87.69 92 ALA A N 1
ATOM 642 C CA . ALA A 1 92 ? 0.980 11.282 -7.893 1.00 87.69 92 ALA A CA 1
ATOM 643 C C . ALA A 1 92 ? 2.131 10.448 -8.488 1.00 87.69 92 ALA A C 1
ATOM 645 O O . ALA A 1 92 ? 2.210 10.277 -9.702 1.00 87.69 92 ALA A O 1
ATOM 646 N N . THR A 1 93 ? 3.031 9.959 -7.640 1.00 85.44 93 THR A N 1
ATOM 647 C CA . THR A 1 93 ? 4.197 9.137 -7.989 1.00 85.44 93 THR A CA 1
ATOM 648 C C . THR A 1 93 ? 3.848 7.669 -8.215 1.00 85.44 93 THR A C 1
ATOM 650 O O . THR A 1 93 ? 4.612 6.951 -8.860 1.00 85.44 93 THR A O 1
ATOM 653 N N . LEU A 1 94 ? 2.698 7.214 -7.712 1.00 86.88 94 LEU A N 1
ATOM 654 C CA . LEU A 1 94 ? 2.263 5.832 -7.846 1.00 86.88 94 LEU A CA 1
ATOM 655 C C . LEU A 1 94 ? 1.401 5.643 -9.105 1.00 86.88 94 LEU A C 1
ATOM 657 O O . LEU A 1 94 ? 0.587 6.508 -9.441 1.00 86.88 94 LEU A O 1
ATOM 661 N N . PRO A 1 95 ? 1.516 4.495 -9.798 1.00 87.25 95 PRO A N 1
ATOM 662 C CA . PRO A 1 95 ? 0.647 4.175 -10.923 1.00 87.25 95 PRO A CA 1
ATOM 663 C C . PRO A 1 95 ? -0.798 3.999 -10.434 1.00 87.25 95 PRO A C 1
ATOM 665 O O . PRO A 1 95 ? -1.169 2.985 -9.837 1.00 87.25 95 PRO A O 1
ATOM 668 N N . ARG A 1 96 ? -1.618 5.031 -10.664 1.00 88.56 96 ARG A N 1
ATOM 669 C CA . ARG A 1 96 ? -2.986 5.151 -10.134 1.00 88.56 96 ARG A CA 1
ATOM 670 C C . ARG A 1 96 ? -3.880 3.968 -10.507 1.00 88.56 96 ARG A C 1
ATOM 672 O O . ARG A 1 96 ? -4.706 3.552 -9.701 1.00 88.56 96 ARG A O 1
ATOM 679 N N . ASP A 1 97 ? -3.709 3.405 -11.699 1.00 89.00 97 ASP A N 1
ATOM 680 C CA . ASP A 1 97 ? -4.460 2.240 -12.170 1.00 89.00 97 ASP A CA 1
ATOM 681 C C . ASP A 1 97 ? -4.143 0.968 -11.364 1.00 89.00 97 ASP A C 1
ATOM 683 O O . ASP A 1 97 ? -5.045 0.173 -11.096 1.00 89.00 97 ASP A O 1
ATOM 687 N N . VAL A 1 98 ? -2.891 0.796 -10.932 1.00 87.06 98 VAL A N 1
ATOM 688 C CA . VAL A 1 98 ? -2.460 -0.322 -10.079 1.00 87.06 98 VAL A CA 1
ATOM 689 C C . VAL A 1 98 ? -3.056 -0.173 -8.687 1.00 87.06 98 VAL A C 1
ATOM 691 O O . VAL A 1 98 ? -3.656 -1.115 -8.167 1.00 87.06 98 VAL A O 1
ATOM 694 N N . VAL A 1 99 ? -2.948 1.025 -8.109 1.00 88.00 99 VAL A N 1
ATOM 695 C CA . VAL A 1 99 ? -3.505 1.328 -6.785 1.00 88.00 99 VAL A CA 1
ATOM 696 C C . VAL A 1 99 ? -5.019 1.105 -6.779 1.00 88.00 99 VAL A C 1
ATOM 698 O O . VAL A 1 99 ? -5.531 0.380 -5.926 1.00 88.00 99 VAL A O 1
ATOM 701 N N . GLU A 1 100 ? -5.743 1.650 -7.761 1.00 89.31 100 GLU A N 1
ATOM 702 C CA . GLU A 1 100 ? -7.191 1.447 -7.879 1.00 89.31 100 GLU A CA 1
ATOM 703 C C . GLU A 1 100 ? -7.569 -0.029 -8.029 1.00 89.31 100 GLU A C 1
ATOM 705 O O . GLU A 1 100 ? -8.552 -0.467 -7.428 1.00 89.31 100 GLU A O 1
ATOM 710 N N . ARG A 1 101 ? -6.810 -0.803 -8.813 1.00 88.38 101 ARG A N 1
ATOM 711 C CA . ARG A 1 101 ? -7.083 -2.229 -9.031 1.00 88.38 101 ARG A CA 1
ATOM 712 C C . ARG A 1 101 ? -6.955 -3.030 -7.741 1.00 88.38 101 ARG A C 1
ATOM 714 O O . ARG A 1 101 ? -7.817 -3.857 -7.465 1.00 88.38 101 ARG A O 1
ATOM 721 N N . VAL A 1 102 ? -5.927 -2.760 -6.937 1.00 84.94 102 VAL A N 1
ATOM 722 C CA . VAL A 1 102 ? -5.751 -3.408 -5.626 1.00 84.94 102 VAL A CA 1
ATOM 723 C C . VAL A 1 102 ? -6.881 -3.034 -4.667 1.00 84.94 102 VAL A C 1
ATOM 725 O O . VAL A 1 102 ? -7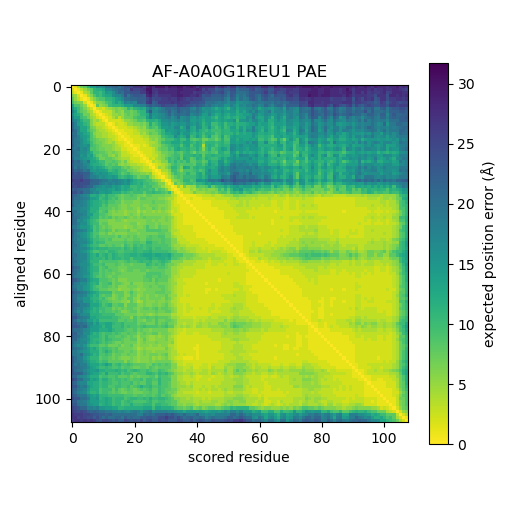.388 -3.888 -3.937 1.00 84.94 102 VAL A O 1
ATOM 728 N N . LEU A 1 103 ? -7.298 -1.766 -4.679 1.00 83.81 103 LEU A N 1
ATOM 729 C CA . LEU A 1 103 ? -8.345 -1.267 -3.790 1.00 83.81 103 LEU A CA 1
ATOM 730 C C . LEU A 1 103 ? -9.726 -1.829 -4.133 1.00 83.81 103 LEU A C 1
ATOM 732 O O . LEU A 1 103 ? -10.427 -2.256 -3.218 1.00 83.81 103 LEU A O 1
ATOM 736 N N . LYS A 1 104 ? -10.084 -1.865 -5.423 1.00 82.12 104 LYS A N 1
ATOM 737 C CA . LYS A 1 104 ? -11.349 -2.429 -5.930 1.00 82.12 104 LYS A CA 1
ATOM 738 C C . LYS A 1 104 ? -11.373 -3.958 -5.859 1.00 82.12 104 LYS A C 1
ATOM 740 O O . LYS A 1 104 ? -12.406 -4.543 -5.578 1.00 82.12 104 LYS A O 1
ATOM 745 N N . GLY A 1 105 ? -10.231 -4.618 -6.063 1.00 65.38 105 GLY A N 1
ATOM 746 C CA . GLY A 1 105 ? -10.115 -6.080 -5.990 1.00 65.38 105 GLY A CA 1
ATOM 747 C C . GLY A 1 105 ? -10.168 -6.663 -4.573 1.00 65.38 105 GLY A C 1
ATOM 748 O O . GLY A 1 105 ? -10.013 -7.867 -4.417 1.00 65.38 105 GLY A O 1
ATOM 749 N N . SER A 1 106 ? -10.345 -5.832 -3.540 1.00 52.41 106 SER A N 1
ATOM 750 C CA . SER A 1 106 ? -10.504 -6.275 -2.147 1.00 52.41 106 SER A CA 1
ATOM 751 C C . SER A 1 106 ? -11.976 -6.474 -1.735 1.00 52.41 106 SER A C 1
ATOM 753 O O . SER A 1 106 ? -12.224 -6.772 -0.571 1.00 52.41 106 SER A O 1
ATOM 755 N N . GLU A 1 107 ? -12.934 -6.286 -2.655 1.00 44.69 107 GLU A N 1
ATOM 756 C CA . GLU A 1 107 ? -14.387 -6.435 -2.433 1.00 44.69 107 GLU A CA 1
ATOM 757 C C . GLU A 1 107 ? -14.979 -7.774 -2.940 1.00 44.69 107 GLU A C 1
ATOM 759 O O . GLU A 1 107 ? -16.196 -7.874 -3.080 1.00 44.69 107 GLU A O 1
ATOM 764 N N . GLU A 1 108 ? -14.162 -8.806 -3.196 1.00 35.62 108 GLU A N 1
ATOM 765 C CA . GLU A 1 108 ? -14.642 -10.162 -3.555 1.00 35.62 108 GLU A CA 1
ATOM 766 C C . GLU A 1 108 ? -14.463 -11.185 -2.423 1.00 35.62 108 GLU A C 1
ATOM 768 O O . GLU A 1 108 ? -13.362 -11.229 -1.820 1.00 35.62 108 GLU A O 1
#

Solvent-accessible surface area (backbone atoms only — not comparable to full-atom values): 5896 Å² total; per-residue (Å²): 134,78,82,74,78,72,56,68,67,59,55,54,55,51,49,42,45,51,48,42,49,51,51,49,54,56,34,58,74,65,70,42,62,74,54,40,13,52,52,47,41,51,46,28,49,53,31,21,53,53,23,50,76,73,73,42,62,42,66,62,33,36,45,53,32,50,49,42,43,40,55,47,23,47,74,76,30,69,69,51,21,51,40,35,52,51,33,47,70,67,36,85,89,47,64,60,69,53,50,49,48,56,61,62,67,69,79,118

Nearest PDB structures (foldseek):
  5cwn-assembly1_A  TM=4.502E-01  e=1.009E+00  synthetic construct
  9fff-assembly1_B  TM=3.997E-01  e=7.755E+00  Gallus gallus
  5aji-assembly1_E  TM=3.022E-01  e=5.667E+00  Escherichia coli

pLDDT: mean 74.31, std 14.11, range [35.62, 90.81]